Protein AF-G7KPY5-F1 (afdb_monomer_lite)

Secondary structure (DSSP, 8-state):
---------SBHHHHHHHHHHTTTS-S-EEEESS-BTS-HHHHHHHIIIII---EEEE-----

Radius of gyration: 11.95 Å; chains: 1; bounding box: 35×16×33 Å

pLDDT: mean 81.66, std 13.79, range [36.72, 92.94]

Organism: Medicago truncatula (NCBI:txid3880)

Structure (mmCIF, N/CA/C/O backbone):
data_AF-G7KPY5-F1
#
_entry.id   AF-G7KPY5-F1
#
loop_
_atom_site.group_PDB
_atom_site.id
_atom_site.type_symbol
_atom_site.label_atom_id
_atom_site.label_alt_id
_atom_site.label_comp_id
_atom_site.label_asym_id
_atom_site.label_entity_id
_atom_site.label_seq_id
_atom_site.pdbx_PDB_ins_code
_atom_site.Cartn_x
_atom_site.Cartn_y
_atom_site.Cartn_z
_atom_site.occupancy
_atom_site.B_iso_or_equiv
_atom_site.auth_seq_id
_atom_site.auth_comp_id
_atom_site.auth_asym_id
_atom_site.auth_atom_id
_atom_site.pdbx_PDB_model_num
ATOM 1 N N . MET A 1 1 ? -24.431 3.575 -9.341 1.00 38.75 1 MET A N 1
ATOM 2 C CA . MET A 1 1 ? -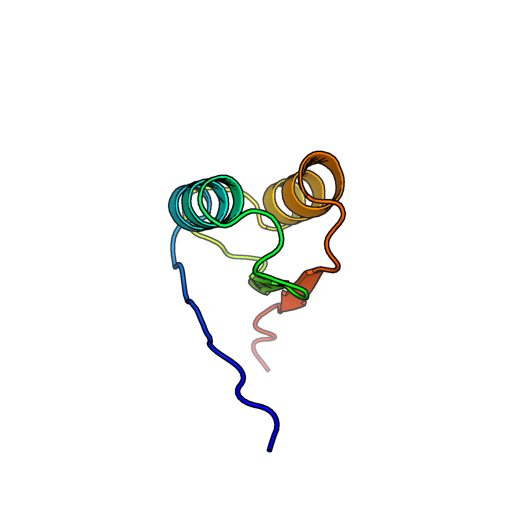23.261 4.400 -9.710 1.00 38.75 1 MET A CA 1
ATOM 3 C C . MET A 1 1 ? -22.164 4.118 -8.697 1.00 38.75 1 MET A C 1
ATOM 5 O O . MET A 1 1 ? -22.355 4.442 -7.534 1.00 38.75 1 MET A O 1
ATOM 9 N N . TYR A 1 2 ? -21.077 3.454 -9.091 1.00 46.03 2 TYR A N 1
ATOM 10 C CA . TYR A 1 2 ? -19.933 3.243 -8.200 1.00 46.03 2 TYR A CA 1
ATOM 11 C C . TYR A 1 2 ? -19.112 4.536 -8.154 1.00 46.03 2 TYR A C 1
ATOM 13 O O . TYR A 1 2 ? -18.512 4.920 -9.154 1.00 46.03 2 TYR A O 1
ATOM 21 N N . ASN A 1 3 ? -19.152 5.247 -7.027 1.00 51.56 3 ASN A N 1
ATOM 22 C CA . ASN A 1 3 ? -18.414 6.493 -6.831 1.00 51.56 3 ASN A CA 1
ATOM 23 C C . ASN A 1 3 ? -17.006 6.164 -6.315 1.00 51.56 3 ASN A C 1
ATOM 25 O O . ASN A 1 3 ? -16.742 6.217 -5.116 1.00 51.56 3 ASN A O 1
ATOM 29 N N . ASN A 1 4 ? -16.125 5.731 -7.218 1.00 58.88 4 ASN A N 1
ATOM 30 C CA . ASN A 1 4 ? -14.765 5.342 -6.858 1.00 58.88 4 ASN A CA 1
ATOM 31 C C . ASN A 1 4 ? -13.880 6.588 -6.764 1.00 58.88 4 ASN A C 1
ATOM 33 O O . ASN A 1 4 ? -13.606 7.247 -7.767 1.00 58.88 4 ASN A O 1
ATOM 37 N N . LYS A 1 5 ? -13.431 6.911 -5.549 1.00 72.25 5 LYS A N 1
ATOM 38 C CA . LYS A 1 5 ? -12.454 7.975 -5.310 1.00 72.25 5 LYS A CA 1
ATOM 39 C C . LYS A 1 5 ? -11.051 7.387 -5.451 1.00 72.25 5 LYS A C 1
ATOM 41 O O . LYS A 1 5 ? -10.686 6.487 -4.703 1.00 72.25 5 LYS A O 1
ATOM 46 N N . PHE A 1 6 ? -10.279 7.892 -6.408 1.00 79.25 6 PHE A N 1
ATOM 47 C CA . PHE A 1 6 ? -8.896 7.469 -6.631 1.00 79.25 6 PHE A CA 1
ATOM 48 C C . PHE A 1 6 ? -7.926 8.420 -5.933 1.00 79.25 6 PHE A C 1
ATOM 50 O O . PHE A 1 6 ? -8.136 9.634 -5.919 1.00 79.25 6 PHE A O 1
ATOM 57 N N . GLN A 1 7 ? -6.849 7.866 -5.381 1.00 84.81 7 GLN A N 1
ATOM 58 C CA . GLN A 1 7 ? -5.737 8.632 -4.833 1.00 84.81 7 GLN A CA 1
ATOM 59 C C . GLN A 1 7 ? -4.419 8.043 -5.333 1.00 84.81 7 GLN A C 1
ATOM 61 O O . GLN A 1 7 ? -4.240 6.8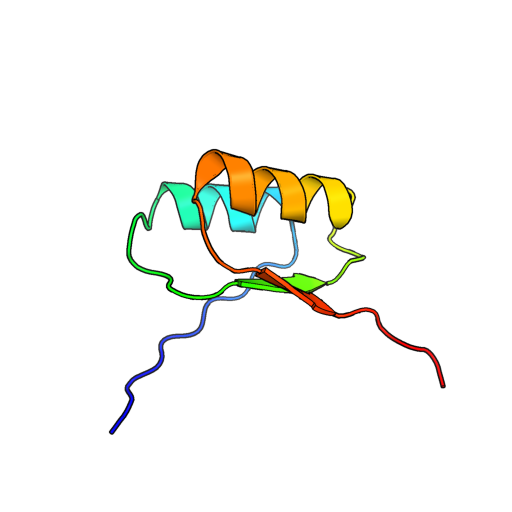29 -5.334 1.00 84.81 7 GLN A O 1
ATOM 66 N N . THR A 1 8 ? -3.512 8.910 -5.782 1.00 86.50 8 THR A N 1
ATOM 67 C CA . THR A 1 8 ? -2.236 8.530 -6.400 1.00 86.50 8 THR A CA 1
ATOM 68 C C . THR A 1 8 ? -1.060 9.006 -5.555 1.00 86.50 8 THR A C 1
ATOM 70 O O . THR A 1 8 ? -1.079 10.129 -5.048 1.00 86.50 8 THR A O 1
ATOM 73 N N . ALA A 1 9 ? -0.008 8.195 -5.460 1.00 85.88 9 ALA A N 1
ATOM 74 C CA . ALA A 1 9 ? 1.248 8.557 -4.812 1.00 85.88 9 ALA A CA 1
ATOM 75 C C . ALA A 1 9 ? 2.434 8.000 -5.613 1.00 85.88 9 ALA A C 1
ATOM 77 O O . ALA A 1 9 ? 2.422 6.839 -6.004 1.00 85.88 9 ALA A O 1
ATOM 78 N N . ILE A 1 10 ? 3.449 8.836 -5.848 1.00 84.12 10 ILE A N 1
ATOM 79 C CA . ILE A 1 10 ? 4.659 8.475 -6.616 1.00 84.12 10 ILE A CA 1
ATOM 80 C C . ILE A 1 10 ? 5.748 7.885 -5.700 1.00 84.12 10 ILE A C 1
ATOM 82 O O . ILE A 1 10 ? 6.566 7.072 -6.124 1.00 84.12 10 ILE A O 1
ATOM 86 N N . TYR A 1 11 ? 5.744 8.281 -4.424 1.00 88.56 11 TYR A N 1
ATOM 87 C CA . TYR A 1 11 ? 6.705 7.835 -3.419 1.00 88.56 11 TYR A CA 1
ATOM 88 C C . TYR A 1 11 ? 6.059 6.847 -2.453 1.00 88.56 11 TYR A C 1
ATOM 90 O O . TYR A 1 11 ? 4.979 7.120 -1.919 1.00 88.56 11 TYR A O 1
ATOM 98 N N . ALA A 1 12 ? 6.762 5.756 -2.148 1.00 89.12 12 ALA A N 1
ATOM 99 C CA . ALA A 1 12 ? 6.273 4.719 -1.238 1.00 89.12 12 ALA A CA 1
ATOM 100 C C . ALA A 1 12 ? 5.927 5.284 0.146 1.00 89.12 12 ALA A C 1
ATOM 102 O O . ALA A 1 12 ? 4.867 4.998 0.696 1.00 89.12 12 ALA A O 1
ATOM 103 N N . HIS A 1 13 ? 6.772 6.175 0.672 1.00 90.62 13 HIS A N 1
ATOM 104 C CA . HIS A 1 13 ? 6.518 6.850 1.945 1.00 90.62 13 HIS A CA 1
ATOM 105 C C . HIS A 1 13 ? 5.196 7.634 1.938 1.00 90.62 13 HIS A C 1
ATOM 107 O O . HIS A 1 13 ? 4.431 7.560 2.897 1.00 90.62 13 HIS A O 1
ATOM 113 N N . HIS A 1 14 ? 4.899 8.357 0.853 1.00 91.25 14 HIS A N 1
ATOM 114 C CA . HIS A 1 14 ? 3.658 9.128 0.750 1.00 91.25 14 HIS A CA 1
ATOM 115 C C . HIS A 1 14 ? 2.449 8.196 0.721 1.00 91.25 14 HIS A C 1
ATOM 117 O O . HIS A 1 14 ? 1.487 8.436 1.444 1.00 91.25 14 HIS A O 1
ATOM 123 N N . ALA A 1 15 ? 2.531 7.104 -0.045 1.00 90.38 15 ALA A N 1
ATOM 124 C CA . ALA A 1 15 ? 1.481 6.093 -0.096 1.00 90.38 15 ALA A CA 1
ATOM 125 C C . ALA A 1 15 ? 1.198 5.499 1.295 1.00 90.38 15 ALA A C 1
ATOM 127 O O . ALA A 1 15 ? 0.047 5.465 1.727 1.00 90.38 15 ALA A O 1
ATOM 128 N N . LEU A 1 16 ? 2.242 5.109 2.035 1.00 91.38 16 LEU A N 1
ATOM 129 C CA . LEU A 1 16 ? 2.110 4.546 3.383 1.00 91.38 16 LEU A CA 1
ATOM 130 C C . LEU A 1 16 ? 1.522 5.550 4.382 1.00 91.38 16 LEU A C 1
ATOM 132 O O . LEU A 1 16 ? 0.642 5.195 5.163 1.00 91.38 16 LEU A O 1
ATOM 136 N N . VAL A 1 17 ? 1.970 6.810 4.356 1.00 92.94 17 VAL A N 1
ATOM 137 C CA . VAL A 1 17 ? 1.410 7.868 5.214 1.00 92.94 17 VAL A CA 1
ATOM 138 C C . VAL A 1 17 ? -0.067 8.098 4.900 1.00 92.94 17 VAL A C 1
ATOM 140 O O . VAL A 1 17 ? -0.877 8.189 5.821 1.00 92.94 17 VAL A O 1
ATOM 143 N N . THR A 1 18 ? -0.443 8.147 3.619 1.00 91.38 18 THR A N 1
ATOM 144 C CA . THR A 1 18 ? -1.849 8.266 3.220 1.00 91.38 18 THR A CA 1
ATOM 145 C C . THR A 1 18 ? -2.669 7.094 3.743 1.00 91.38 18 THR A C 1
ATOM 147 O O . THR A 1 18 ? -3.690 7.331 4.380 1.00 91.38 18 THR A O 1
ATOM 150 N N . LEU A 1 19 ? -2.210 5.854 3.559 1.00 90.38 19 LEU A N 1
ATOM 151 C CA . LEU A 1 19 ? -2.924 4.665 4.030 1.00 90.38 19 LEU A CA 1
ATOM 152 C C . LEU A 1 19 ? -3.117 4.654 5.549 1.00 90.38 19 LEU A C 1
ATOM 154 O O . LEU A 1 19 ? -4.212 4.371 6.027 1.00 90.38 19 LEU A O 1
ATOM 158 N N . ARG A 1 20 ? -2.095 5.049 6.314 1.00 92.12 20 ARG A N 1
ATOM 159 C CA . ARG A 1 20 ? -2.186 5.179 7.779 1.00 92.12 20 ARG A CA 1
ATOM 160 C C . ARG A 1 20 ? -3.191 6.237 8.219 1.00 92.12 20 ARG A C 1
ATOM 162 O O . ARG A 1 20 ? -3.921 6.019 9.181 1.00 92.12 20 ARG A O 1
ATOM 169 N N . ASN A 1 21 ? -3.237 7.368 7.518 1.00 91.12 21 ASN A N 1
ATOM 170 C CA . ASN A 1 21 ? -4.146 8.474 7.825 1.00 91.12 21 ASN A CA 1
ATOM 171 C C . ASN A 1 21 ? -5.579 8.226 7.333 1.00 91.12 21 ASN A C 1
ATOM 173 O O . ASN A 1 21 ? -6.499 8.938 7.719 1.00 91.12 21 ASN A O 1
ATOM 177 N N . SER A 1 22 ? -5.760 7.249 6.449 1.00 86.12 22 SER A N 1
ATOM 178 C CA . SER A 1 22 ? -7.010 6.935 5.756 1.00 86.12 22 SER A CA 1
ATOM 179 C C . SER A 1 22 ? -7.407 5.479 5.989 1.00 86.12 22 SER A C 1
ATOM 181 O O . SER A 1 22 ? -7.827 4.793 5.055 1.00 86.12 22 SER A O 1
ATOM 183 N N . LYS A 1 23 ? -7.240 5.001 7.232 1.00 77.06 23 LYS A N 1
ATOM 184 C CA . LYS A 1 23 ? -7.628 3.641 7.625 1.00 77.06 23 LYS A CA 1
ATOM 185 C C . LYS A 1 23 ? -9.051 3.336 7.156 1.00 77.06 23 LYS A C 1
ATOM 187 O O . LYS A 1 23 ? -9.941 4.174 7.284 1.00 77.06 23 LYS A O 1
ATOM 192 N N . ASP A 1 24 ? -9.214 2.153 6.571 1.00 80.31 24 ASP A N 1
ATOM 193 C CA . ASP A 1 24 ? -10.479 1.598 6.075 1.00 80.31 24 ASP A CA 1
ATOM 194 C C . ASP A 1 24 ? -11.153 2.371 4.919 1.00 80.31 24 ASP A C 1
ATOM 196 O O . ASP A 1 24 ? -12.274 2.051 4.532 1.00 80.31 24 ASP A O 1
ATOM 200 N N . LEU A 1 25 ? -10.479 3.361 4.314 1.00 86.00 25 LEU A N 1
ATOM 201 C CA . LEU A 1 25 ? -11.005 4.082 3.142 1.00 86.00 25 LEU A CA 1
ATOM 202 C C . LEU A 1 25 ? -10.671 3.409 1.805 1.00 86.00 25 LEU A C 1
ATOM 204 O O . LEU A 1 25 ? -11.301 3.711 0.788 1.00 86.00 25 LEU A O 1
ATOM 208 N N . PHE A 1 26 ? -9.685 2.514 1.789 1.00 86.00 26 PHE A N 1
ATOM 209 C CA . PHE A 1 26 ? -9.214 1.844 0.582 1.00 86.00 26 PHE A CA 1
ATOM 210 C C . PHE A 1 26 ? -9.489 0.347 0.655 1.00 86.00 26 PHE A C 1
ATOM 212 O O . PHE A 1 26 ? -9.192 -0.295 1.654 1.00 86.00 26 PHE A O 1
ATOM 219 N N . HIS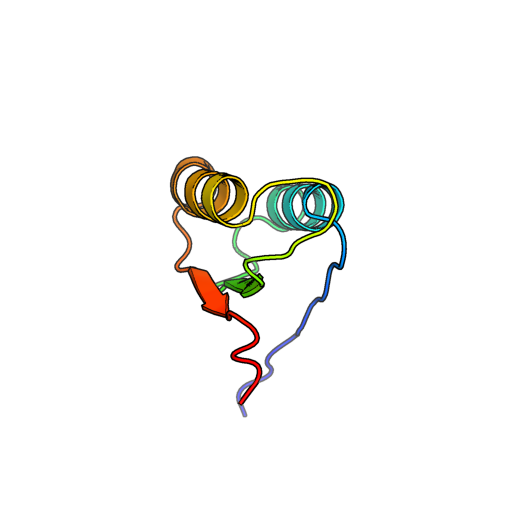 A 1 27 ? -10.007 -0.209 -0.439 1.00 87.94 27 HIS A N 1
ATOM 220 C CA . HIS A 1 27 ? -10.293 -1.643 -0.563 1.00 87.94 27 HIS A CA 1
ATOM 221 C C . HIS A 1 27 ? -9.297 -2.374 -1.474 1.00 87.94 27 HIS A C 1
ATOM 223 O O . HIS A 1 27 ? -9.268 -3.600 -1.498 1.00 87.94 27 HIS A O 1
ATOM 229 N N . LEU A 1 28 ? -8.511 -1.629 -2.259 1.00 88.25 28 LEU A N 1
ATOM 230 C CA . LEU A 1 28 ? -7.574 -2.162 -3.243 1.00 88.25 28 LEU A CA 1
ATOM 231 C C . LEU A 1 28 ? -6.423 -1.182 -3.449 1.00 88.25 28 LEU A C 1
ATOM 233 O O . LEU A 1 28 ? -6.653 0.019 -3.601 1.00 88.25 28 LEU A O 1
ATOM 237 N N . ILE A 1 29 ? -5.208 -1.716 -3.524 1.00 89.00 29 ILE A N 1
ATOM 238 C CA . ILE A 1 29 ? -4.0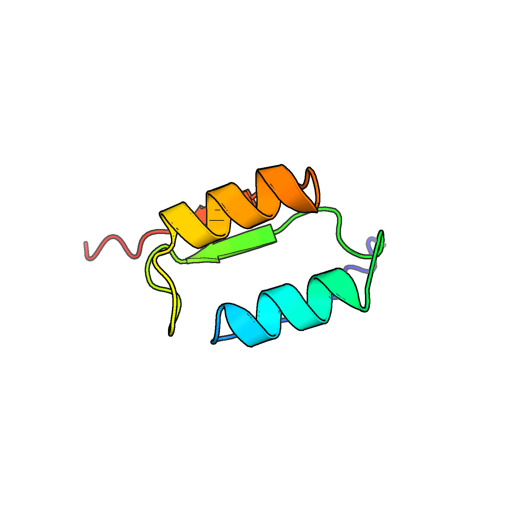14 -0.969 -3.908 1.00 89.00 29 ILE A CA 1
ATOM 239 C C . ILE A 1 29 ? -3.542 -1.444 -5.280 1.00 89.00 29 ILE A C 1
ATOM 241 O O . ILE A 1 29 ? -3.462 -2.642 -5.550 1.00 89.00 29 ILE A O 1
ATOM 245 N N . ILE A 1 30 ? -3.200 -0.494 -6.145 1.00 87.88 30 ILE A N 1
ATOM 246 C CA . ILE A 1 30 ? -2.488 -0.757 -7.396 1.00 87.88 30 ILE A CA 1
ATOM 247 C C . ILE A 1 30 ? -1.126 -0.094 -7.243 1.00 87.88 30 ILE A C 1
ATOM 249 O O . ILE A 1 30 ? -1.054 1.116 -7.026 1.00 87.88 30 ILE A O 1
ATOM 253 N N . GLY A 1 31 ? -0.064 -0.892 -7.282 1.00 84.00 31 GLY A N 1
ATOM 254 C CA . GLY A 1 31 ? 1.302 -0.424 -7.070 1.00 84.00 31 GLY A CA 1
ATOM 255 C C . GLY A 1 31 ? 2.202 -0.837 -8.221 1.00 84.00 31 GLY A C 1
ATOM 256 O O . GLY A 1 31 ? 2.090 -1.950 -8.729 1.00 84.00 31 GLY A O 1
ATOM 257 N N . GLU A 1 32 ? 3.109 0.044 -8.627 1.00 82.19 32 GLU A N 1
ATOM 258 C CA . GLU A 1 32 ? 4.189 -0.341 -9.532 1.00 82.19 32 GLU A CA 1
ATOM 259 C C . GLU A 1 32 ? 5.328 -1.003 -8.757 1.00 82.19 32 GLU A C 1
ATOM 261 O O . GLU A 1 32 ? 5.647 -0.604 -7.635 1.00 82.19 32 GLU A O 1
ATOM 266 N N . PHE A 1 33 ? 5.982 -1.993 -9.370 1.00 76.75 33 PHE A N 1
ATOM 267 C CA . PHE A 1 33 ? 7.184 -2.592 -8.779 1.00 76.75 33 PHE A CA 1
ATOM 268 C C . PHE A 1 33 ? 8.341 -1.589 -8.660 1.00 76.75 33 PHE A C 1
ATOM 270 O O . PHE A 1 33 ? 9.181 -1.706 -7.768 1.00 76.75 33 PHE A O 1
ATOM 277 N N . HIS A 1 34 ? 8.372 -0.589 -9.541 1.00 77.81 34 HIS A N 1
ATOM 278 C CA . HIS A 1 34 ? 9.315 0.522 -9.492 1.00 77.81 34 HIS A CA 1
ATOM 279 C C . HIS A 1 34 ? 8.676 1.731 -8.807 1.00 77.81 34 HIS A C 1
ATOM 281 O O . HIS A 1 34 ? 8.323 2.715 -9.448 1.00 77.81 34 HIS A O 1
ATOM 287 N N . ILE A 1 35 ? 8.528 1.662 -7.486 1.00 79.31 35 ILE A N 1
ATOM 288 C CA . ILE A 1 35 ? 8.102 2.812 -6.688 1.00 79.31 35 ILE A CA 1
ATOM 289 C C . ILE A 1 35 ? 9.321 3.578 -6.163 1.00 79.31 35 ILE A C 1
ATOM 291 O O . ILE A 1 35 ? 10.322 2.994 -5.750 1.00 79.31 35 ILE A O 1
ATOM 295 N N . PHE A 1 36 ? 9.269 4.911 -6.174 1.00 80.25 36 PHE A N 1
ATOM 296 C CA . PHE A 1 36 ? 10.401 5.703 -5.700 1.00 80.25 36 PHE A CA 1
ATOM 297 C C . PHE A 1 36 ? 10.538 5.607 -4.174 1.00 80.25 36 PHE A C 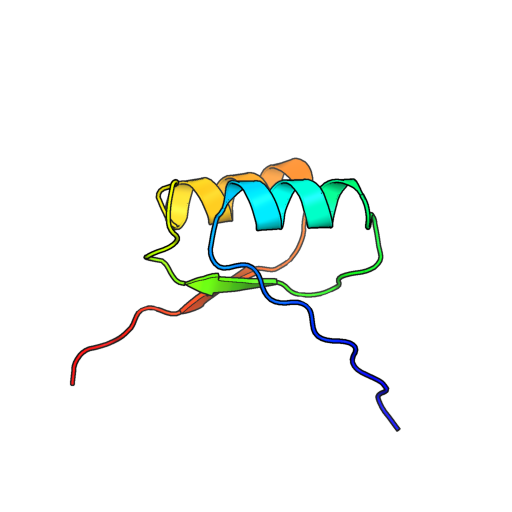1
ATOM 299 O O . PHE A 1 36 ? 9.585 5.844 -3.422 1.00 80.25 36 PHE A O 1
ATOM 306 N N . GLY A 1 37 ? 11.760 5.315 -3.722 1.00 82.62 37 GLY A N 1
ATOM 307 C CA . GLY A 1 37 ? 12.144 5.303 -2.308 1.00 82.62 37 GLY A CA 1
ATOM 308 C C . GLY A 1 37 ? 11.960 3.970 -1.573 1.00 82.62 37 GLY A C 1
ATOM 309 O O . GLY A 1 37 ? 12.306 3.908 -0.399 1.00 82.62 37 GLY A O 1
ATOM 310 N N . MET A 1 38 ? 11.443 2.921 -2.224 1.00 84.31 38 MET A N 1
ATOM 311 C CA . MET A 1 38 ? 11.329 1.569 -1.656 1.00 84.31 38 MET A CA 1
ATOM 312 C C . MET A 1 38 ? 11.267 0.527 -2.779 1.00 84.31 38 MET A C 1
ATOM 314 O O . MET A 1 38 ? 10.755 0.816 -3.855 1.00 84.31 38 MET A O 1
ATOM 318 N N . ASN A 1 39 ? 11.750 -0.692 -2.547 1.00 85.31 39 ASN A N 1
ATOM 319 C CA . ASN A 1 39 ? 11.527 -1.791 -3.487 1.00 85.31 39 ASN A CA 1
ATOM 320 C C . ASN A 1 39 ? 10.025 -2.139 -3.543 1.00 85.31 39 ASN A C 1
ATOM 322 O O . ASN A 1 39 ? 9.385 -2.279 -2.501 1.00 85.31 39 ASN A O 1
ATOM 326 N N . GLY A 1 40 ? 9.454 -2.335 -4.736 1.00 82.56 40 GLY A N 1
ATOM 327 C CA . GLY A 1 40 ? 8.049 -2.717 -4.897 1.00 82.56 40 GLY A CA 1
ATOM 328 C C . GLY A 1 40 ? 7.642 -3.988 -4.141 1.00 82.56 40 GLY A C 1
ATOM 329 O O . GLY 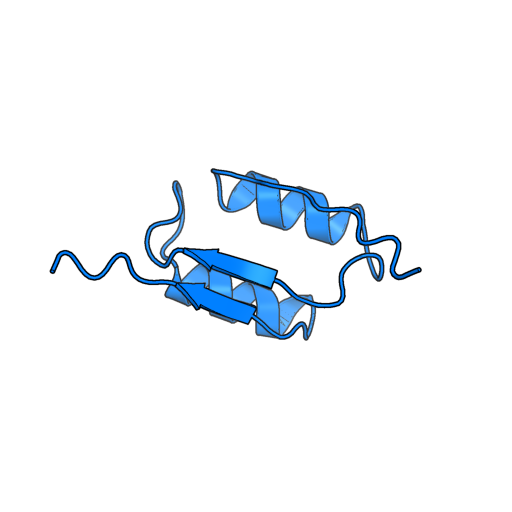A 1 40 ? 6.520 -4.060 -3.646 1.00 82.56 40 GLY A O 1
ATOM 330 N N . PHE A 1 41 ? 8.551 -4.957 -3.968 1.00 87.38 41 PHE A N 1
ATOM 331 C CA . PHE A 1 41 ? 8.286 -6.151 -3.151 1.00 87.38 41 PHE A CA 1
ATOM 332 C C . PHE A 1 41 ? 8.208 -5.842 -1.652 1.00 87.38 41 PHE A C 1
ATOM 334 O O . PHE A 1 41 ? 7.353 -6.385 -0.954 1.00 87.38 41 PHE A O 1
ATOM 341 N N . GLU A 1 42 ? 9.080 -4.965 -1.150 1.00 89.88 42 GLU A N 1
ATOM 342 C CA . GLU A 1 42 ? 9.042 -4.521 0.249 1.00 89.88 42 GLU A CA 1
ATOM 343 C C . GLU A 1 42 ? 7.774 -3.716 0.518 1.00 89.88 42 GLU A C 1
ATOM 345 O O . GLU A 1 42 ? 7.100 -3.943 1.520 1.00 89.88 42 GLU A O 1
ATOM 350 N N . PHE A 1 43 ? 7.406 -2.846 -0.425 1.00 89.75 43 PHE A N 1
ATOM 351 C CA . PHE A 1 43 ? 6.162 -2.096 -0.372 1.00 89.75 43 PHE A CA 1
ATOM 352 C C . PHE A 1 43 ? 4.956 -3.036 -0.339 1.00 89.75 43 PHE A C 1
ATOM 354 O O . PHE A 1 43 ? 4.129 -2.936 0.561 1.00 89.75 43 PHE A O 1
ATOM 361 N N . GLN A 1 44 ? 4.882 -4.004 -1.256 1.00 90.12 44 GLN A N 1
ATOM 362 C CA . GLN A 1 44 ? 3.815 -5.005 -1.277 1.00 90.12 44 GLN A CA 1
ATOM 363 C C . GLN A 1 44 ? 3.714 -5.776 0.040 1.00 90.12 44 GLN A C 1
ATOM 365 O O . GLN A 1 44 ? 2.616 -5.905 0.582 1.00 90.12 44 GLN A O 1
ATOM 370 N N . LYS A 1 45 ? 4.844 -6.249 0.571 1.00 90.81 45 LYS A N 1
ATOM 371 C CA . LYS A 1 45 ? 4.873 -6.948 1.854 1.00 90.81 45 LYS A CA 1
ATOM 372 C C . LYS A 1 45 ? 4.350 -6.058 2.980 1.00 90.81 45 LYS A C 1
ATOM 374 O O . LYS A 1 45 ? 3.502 -6.489 3.750 1.00 90.81 45 LYS A O 1
ATOM 379 N N . GLN A 1 46 ? 4.788 -4.802 3.042 1.00 92.06 46 GLN A N 1
ATOM 380 C CA . GLN A 1 46 ? 4.311 -3.861 4.050 1.00 92.06 46 GLN A CA 1
ATOM 381 C C . GLN A 1 46 ? 2.808 -3.580 3.919 1.00 92.06 46 GLN A C 1
ATOM 383 O O . GLN A 1 46 ? 2.119 -3.491 4.932 1.00 92.06 46 GLN A O 1
ATOM 388 N N . ILE A 1 47 ? 2.279 -3.490 2.693 1.00 90.88 47 ILE A N 1
ATOM 389 C CA . ILE A 1 47 ? 0.839 -3.334 2.465 1.00 90.88 47 ILE A CA 1
ATOM 390 C C . ILE A 1 47 ? 0.052 -4.523 3.034 1.00 90.88 47 ILE A C 1
ATOM 392 O O . ILE A 1 47 ? -0.962 -4.334 3.710 1.00 90.88 47 ILE A O 1
ATOM 396 N N . GLN A 1 48 ? 0.538 -5.738 2.786 1.00 90.88 48 GLN A N 1
ATOM 397 C CA . GLN A 1 48 ? -0.085 -6.971 3.264 1.00 90.88 48 GLN A CA 1
ATOM 398 C C . GLN A 1 48 ? 0.018 -7.120 4.788 1.00 90.88 48 GLN A C 1
ATOM 400 O O . GLN A 1 48 ? -0.988 -7.417 5.429 1.00 90.88 48 GLN A O 1
ATOM 405 N N . ASP A 1 49 ? 1.192 -6.868 5.368 1.00 92.75 49 ASP A N 1
ATOM 406 C CA . ASP A 1 49 ? 1.448 -7.045 6.801 1.00 92.75 49 ASP A CA 1
ATOM 407 C C . ASP A 1 49 ? 0.733 -5.977 7.653 1.00 92.75 49 ASP A C 1
ATOM 409 O O . ASP A 1 49 ? 0.162 -6.295 8.697 1.00 92.75 49 ASP A O 1
ATOM 413 N N . GLU A 1 50 ? 0.751 -4.706 7.227 1.00 92.88 50 GLU A N 1
ATOM 414 C CA . GLU A 1 50 ? 0.241 -3.581 8.027 1.00 92.88 50 GLU A CA 1
ATOM 415 C C . GLU A 1 50 ? -1.252 -3.305 7.795 1.00 92.88 50 GLU A C 1
ATOM 417 O O . GLU A 1 50 ? -1.968 -2.974 8.742 1.00 92.88 50 GLU A O 1
ATOM 422 N N . PHE A 1 51 ? -1.736 -3.437 6.557 1.00 90.31 51 PHE A N 1
ATOM 423 C CA . PHE A 1 51 ? -3.102 -3.040 6.189 1.00 90.31 51 PHE A CA 1
ATOM 424 C C . PHE A 1 51 ? -3.988 -4.221 5.787 1.00 90.31 51 PHE A C 1
ATOM 426 O O . PHE A 1 51 ? -5.198 -4.046 5.686 1.00 90.31 51 PHE A O 1
ATOM 433 N N . GLN A 1 52 ? -3.411 -5.407 5.553 1.00 90.62 52 GLN A N 1
ATOM 434 C CA . GLN A 1 52 ? -4.133 -6.607 5.101 1.00 90.62 52 GLN A CA 1
ATOM 435 C C . GLN A 1 52 ? -4.953 -6.368 3.820 1.00 90.62 52 GLN A C 1
ATOM 437 O O . GLN A 1 52 ? -5.981 -7.005 3.586 1.00 90.62 52 GLN A O 1
ATOM 442 N N . LEU A 1 53 ? -4.494 -5.438 2.975 1.00 90.25 53 LEU A N 1
ATOM 443 C CA . LEU A 1 53 ? -5.173 -5.064 1.738 1.00 90.25 53 LEU A CA 1
ATOM 444 C C . LEU A 1 53 ? -4.655 -5.878 0.548 1.00 90.25 53 LEU A C 1
ATOM 446 O O . LEU A 1 53 ? -3.451 -6.143 0.450 1.00 90.25 53 LEU A O 1
ATOM 450 N N . PRO A 1 54 ? -5.532 -6.222 -0.412 1.00 89.62 54 PRO A N 1
ATOM 451 C CA . PRO A 1 54 ? -5.081 -6.758 -1.682 1.00 89.62 54 PRO A CA 1
ATOM 452 C C . PRO A 1 54 ? -4.294 -5.682 -2.438 1.00 89.62 54 PRO A C 1
ATOM 454 O O . PRO A 1 54 ? -4.727 -4.531 -2.559 1.00 89.62 54 PRO A O 1
ATOM 457 N N . ILE A 1 55 ? -3.141 -6.077 -2.976 1.00 89.50 55 ILE A N 1
ATOM 458 C CA . ILE A 1 55 ? -2.313 -5.241 -3.841 1.00 89.50 55 ILE A CA 1
ATOM 459 C C . ILE A 1 55 ? -2.058 -5.951 -5.165 1.00 89.50 55 ILE A C 1
ATOM 461 O O . ILE A 1 55 ? -1.664 -7.117 -5.196 1.00 89.50 55 ILE A O 1
ATOM 465 N N . ILE A 1 56 ? -2.284 -5.227 -6.258 1.00 88.75 56 ILE A N 1
ATOM 466 C CA . ILE A 1 56 ? -1.960 -5.667 -7.612 1.00 88.75 56 ILE A CA 1
ATOM 467 C C . ILE A 1 56 ? -0.677 -4.954 -8.027 1.00 88.75 56 ILE A C 1
ATOM 469 O O . ILE A 1 56 ? -0.654 -3.728 -8.158 1.00 88.75 56 ILE A O 1
ATOM 473 N N . GLY A 1 57 ? 0.384 -5.739 -8.205 1.00 82.44 57 GLY A N 1
ATOM 474 C CA . GLY A 1 57 ? 1.651 -5.268 -8.746 1.00 82.44 57 GLY A CA 1
ATOM 475 C C . GLY A 1 57 ? 1.560 -5.108 -10.259 1.00 82.44 57 GLY A C 1
ATOM 476 O O . GLY A 1 57 ? 1.198 -6.053 -10.959 1.00 82.44 57 GLY A O 1
ATOM 477 N N . SER A 1 58 ? 1.903 -3.928 -10.761 1.00 78.75 58 SER A N 1
ATOM 478 C CA . SER A 1 58 ? 2.123 -3.684 -12.184 1.00 78.75 58 SER A CA 1
ATOM 479 C C . SER A 1 58 ? 3.623 -3.577 -12.441 1.00 78.75 58 SER A C 1
ATOM 481 O O . SER A 1 58 ? 4.319 -2.777 -11.809 1.00 78.75 58 SER A O 1
ATOM 483 N N . SER A 1 59 ? 4.144 -4.396 -13.350 1.00 70.31 59 SER A N 1
ATOM 484 C CA . SER A 1 59 ? 5.451 -4.171 -13.960 1.00 70.31 59 SER A CA 1
ATOM 485 C C . SER A 1 59 ? 5.224 -3.547 -15.328 1.00 70.31 59 SER A C 1
ATOM 487 O O . SER A 1 59 ? 4.415 -4.031 -16.121 1.00 70.31 59 SER A O 1
ATOM 489 N N . THR A 1 60 ? 5.951 -2.477 -15.634 1.00 61.84 60 THR A N 1
ATOM 490 C CA . THR A 1 60 ? 6.090 -2.019 -17.013 1.00 61.84 60 THR A CA 1
ATOM 491 C C . THR A 1 60 ? 6.870 -3.085 -17.779 1.00 61.84 60 THR A C 1
ATOM 493 O O . THR A 1 60 ? 8.099 -3.101 -17.802 1.00 61.84 60 THR A O 1
ATOM 496 N N . LEU A 1 61 ? 6.145 -4.027 -18.385 1.00 49.34 61 LEU A N 1
ATOM 497 C CA . LEU A 1 61 ? 6.661 -4.821 -19.491 1.00 49.34 61 LEU A CA 1
ATOM 498 C C . LEU A 1 61 ? 6.976 -3.832 -20.617 1.00 49.34 61 LEU A C 1
ATOM 500 O O . LEU A 1 61 ? 6.075 -3.329 -21.284 1.00 49.34 61 LEU A O 1
ATOM 504 N N . HIS A 1 62 ? 8.255 -3.509 -20.789 1.00 47.53 62 HIS A N 1
ATOM 505 C CA . HIS A 1 62 ? 8.732 -2.977 -22.058 1.00 47.53 62 HIS A CA 1
ATOM 506 C C . HIS A 1 62 ? 8.575 -4.102 -23.090 1.00 47.53 62 HIS A C 1
ATOM 508 O O . HIS A 1 62 ? 9.393 -5.021 -23.125 1.00 47.53 62 HIS A O 1
ATOM 514 N N . CYS A 1 63 ? 7.474 -4.067 -23.843 1.00 36.72 63 CYS A N 1
ATOM 515 C CA . CYS A 1 63 ? 7.310 -4.822 -25.084 1.00 36.72 63 CYS A CA 1
ATOM 516 C C . CYS A 1 63 ? 8.110 -4.157 -26.208 1.00 36.72 63 CYS A C 1
ATOM 518 O O . CYS A 1 63 ? 8.110 -2.904 -26.258 1.00 36.72 63 CYS A O 1
#

Foldseek 3Di:
DPPDDDDDDQALVVVVVCCVVCQPVDQEAEDECPRPPDGSVVSCVCCCVPRVHHYDYDYPPPD

Sequence (63 aa):
MYNNKFQTAIYAHHALVTLRNSKDLFHLIIGEFHIFGMNGFEFQKQIQDEFQLPIIGSSTLHC